Protein AF-A0A960JJB8-F1 (afdb_monomer_lite)

Sequence (174 aa):
IAVVGYFPIVSKKSSTGEVYNAILELYKFPRFTKPVMNNILTKQFFKIFHNKTSKRSRIWAGDSTVALQSAVDRINKKTGRQSAVFVGSPITEDRSFGTKNSLLFGMAKKGRSEDPFYDTRVEVCEKTIKSLKDVDLKFRSRFCELSAIGHPNIEGAKAYAEAITQKLQATLDF

pLDDT: mean 89.82, std 10.47, range [50.22, 98.56]

Radius of gyration: 19.22 Å; chains: 1; bounding box: 48×30×56 Å

Foldseek 3Di:
DEDEADALQAAPQADLVQVVVLVCQLVVPDPVCVVVCPDPVNVVVSNVVRVVSNVVSVVRRVVRLVVRQVVQVVVCVVVVHNPYDYQYQPQYNCQHARHPNHQAWGADPPRATNAPCLVVQLVVLVVVVVVPVVDPDPDDSSCSSHVRGSPGDPVSVVSSVVSRVVRVCVRPVD

Secondary structure (DSSP, 8-state):
-EEEPP--SS-TTS-HHHHHHHHHHHTT--GGGTTGGGSHHHHHHHHHHHHHHHHHHHHHHHHHHHHHHHHHHHHHHHHTS---EEE--S--TTSSTTSTT-SB--EEGGGEES-TTHHHHHHHHHHHHHH-TTS-----HHHHHTTTTTSB-HHHHHHHHHHHHHHHHHHHT-

Structure (mmCIF, N/CA/C/O backbone):
data_AF-A0A960JJB8-F1
#
_entry.id   AF-A0A960JJB8-F1
#
loop_
_atom_site.group_PDB
_atom_site.id
_atom_site.type_symbol
_atom_site.label_atom_id
_atom_site.label_alt_id
_atom_site.label_comp_id
_atom_site.label_asym_id
_atom_site.label_entity_id
_atom_site.label_seq_id
_atom_site.pdbx_PDB_ins_code
_atom_site.Cartn_x
_atom_site.Cartn_y
_atom_site.Cartn_z
_atom_site.occupancy
_atom_site.B_iso_or_equiv
_atom_site.auth_seq_id
_atom_site.auth_comp_id
_atom_site.auth_asym_id
_atom_site.auth_atom_id
_atom_site.pdbx_PDB_model_num
ATOM 1 N N . ILE A 1 1 ? -6.824 3.129 20.992 1.00 91.44 1 ILE A N 1
ATOM 2 C CA . ILE A 1 1 ? -5.801 2.583 20.058 1.00 91.44 1 ILE A CA 1
ATOM 3 C C . ILE A 1 1 ? -6.446 2.391 18.691 1.00 91.44 1 ILE A C 1
ATOM 5 O O . ILE A 1 1 ? -7.476 1.736 18.629 1.00 91.44 1 ILE A O 1
ATOM 9 N N . ALA A 1 2 ? -5.889 2.949 17.617 1.00 95.25 2 ALA A N 1
ATOM 10 C CA . ALA A 1 2 ? -6.362 2.669 16.259 1.00 95.25 2 ALA A CA 1
ATOM 11 C C . ALA A 1 2 ? -5.489 1.578 15.623 1.00 95.25 2 ALA A C 1
ATOM 13 O O . ALA A 1 2 ? -4.270 1.721 15.559 1.00 95.25 2 ALA A O 1
ATOM 14 N N . VAL A 1 3 ? -6.110 0.486 15.180 1.00 97.44 3 VAL A N 1
ATOM 15 C CA . VAL A 1 3 ? -5.458 -0.600 14.440 1.00 97.44 3 VAL A CA 1
ATOM 16 C C . VAL A 1 3 ? -5.852 -0.467 12.979 1.00 97.44 3 VAL A C 1
ATOM 18 O O . VAL A 1 3 ? -7.029 -0.570 12.641 1.00 97.44 3 VAL A O 1
ATOM 21 N N . VAL A 1 4 ? -4.871 -0.220 12.118 1.00 97.62 4 VAL A N 1
ATOM 22 C CA . VAL A 1 4 ? -5.099 0.097 10.707 1.00 97.62 4 VAL A CA 1
ATOM 23 C C . VAL A 1 4 ? -4.951 -1.159 9.849 1.00 97.62 4 VAL A C 1
ATOM 25 O O . VAL A 1 4 ? -3.973 -1.895 9.973 1.00 97.62 4 VAL A O 1
ATOM 28 N N . GLY A 1 5 ? -5.930 -1.408 8.983 1.00 97.38 5 GLY A N 1
ATOM 29 C CA . GLY A 1 5 ? -5.958 -2.552 8.080 1.00 97.38 5 GLY A CA 1
ATOM 30 C C . GLY A 1 5 ? -4.993 -2.421 6.899 1.00 97.38 5 GLY A C 1
ATOM 31 O O . GLY A 1 5 ? -4.706 -1.322 6.409 1.00 97.38 5 GLY A O 1
ATOM 32 N N . TYR A 1 6 ? -4.534 -3.575 6.413 1.00 97.56 6 TYR A N 1
ATOM 33 C CA . TYR A 1 6 ? -3.792 -3.693 5.158 1.00 97.56 6 TYR A CA 1
ATOM 34 C C . TYR A 1 6 ? -4.715 -3.572 3.936 1.00 97.56 6 TYR A C 1
ATOM 36 O O . TYR A 1 6 ? -5.940 -3.586 4.045 1.00 97.56 6 TYR A O 1
ATOM 44 N N . PHE A 1 7 ? -4.107 -3.475 2.755 1.00 97.94 7 PHE A N 1
ATOM 45 C CA . PHE A 1 7 ? -4.780 -3.326 1.467 1.00 97.94 7 PHE A CA 1
ATOM 46 C C . PHE A 1 7 ? -4.195 -4.262 0.408 1.00 97.94 7 PHE A C 1
ATOM 48 O O . PHE A 1 7 ? -3.058 -4.731 0.546 1.00 97.94 7 PHE A O 1
ATOM 55 N N . PRO A 1 8 ? -4.937 -4.522 -0.683 1.00 97.50 8 PRO A N 1
ATOM 56 C CA . PRO A 1 8 ? -4.370 -5.160 -1.857 1.00 97.50 8 PRO A CA 1
ATOM 57 C C . PRO A 1 8 ? -3.386 -4.196 -2.537 1.00 97.50 8 PRO A C 1
ATOM 59 O O . PRO A 1 8 ? -3.786 -3.263 -3.231 1.00 97.50 8 PRO A O 1
ATOM 62 N N . ILE A 1 9 ? -2.085 -4.423 -2.353 1.00 97.06 9 ILE A N 1
ATOM 63 C CA . ILE A 1 9 ? -1.009 -3.666 -3.014 1.00 97.06 9 ILE A CA 1
ATOM 64 C C . ILE A 1 9 ? -1.165 -3.757 -4.535 1.00 97.06 9 ILE A C 1
ATOM 66 O O . ILE A 1 9 ? -1.098 -2.743 -5.218 1.00 97.06 9 ILE A O 1
ATOM 70 N N . VAL A 1 10 ? -1.422 -4.957 -5.064 1.00 97.06 10 VAL A N 1
ATOM 71 C CA . VAL A 1 10 ? -1.661 -5.207 -6.495 1.00 97.06 10 VAL A CA 1
ATOM 72 C C . VAL A 1 10 ? -3.033 -5.849 -6.658 1.00 97.06 10 VAL A C 1
ATOM 74 O O . VAL A 1 10 ? -3.385 -6.763 -5.915 1.00 97.06 10 VAL A O 1
ATOM 77 N N . SER A 1 11 ? -3.799 -5.423 -7.659 1.00 97.31 11 SER A N 1
ATOM 78 C CA . SER A 1 11 ? -5.121 -5.974 -7.962 1.00 97.31 11 SER A CA 1
ATOM 79 C C . SER A 1 11 ? -5.202 -6.452 -9.410 1.00 97.31 11 SER A C 1
ATOM 81 O O . SER A 1 11 ? -4.235 -6.372 -10.162 1.00 97.31 11 SER A O 1
ATOM 83 N N . LYS A 1 12 ? -6.352 -6.990 -9.835 1.00 96.19 12 LYS A N 1
ATOM 84 C CA . LYS A 1 12 ? -6.570 -7.306 -11.259 1.00 96.19 12 LYS A CA 1
ATOM 85 C C . LYS A 1 12 ? -6.650 -6.051 -12.139 1.00 96.19 12 LYS A C 1
ATOM 87 O O . LYS A 1 12 ? -6.511 -6.172 -13.350 1.00 96.19 12 LYS A O 1
ATOM 92 N N . LYS A 1 13 ? -6.904 -4.885 -11.535 1.00 96.69 13 LYS A N 1
ATOM 93 C CA . LYS A 1 13 ? -7.009 -3.584 -12.211 1.00 96.69 13 LYS A CA 1
ATOM 94 C C . LYS A 1 13 ? -5.648 -2.894 -12.358 1.00 96.69 13 LYS A C 1
ATOM 96 O O . LYS A 1 13 ? -5.551 -1.922 -13.100 1.00 96.69 13 LYS A O 1
ATOM 101 N N . SER A 1 14 ? -4.622 -3.386 -11.664 1.00 96.56 14 SER A N 1
ATOM 102 C CA . SER A 1 14 ? -3.247 -2.913 -11.794 1.00 96.56 14 SER A CA 1
ATOM 103 C C . SER A 1 14 ? -2.702 -3.150 -13.206 1.00 96.56 14 SER A C 1
ATOM 105 O O . SER A 1 14 ? -2.961 -4.175 -13.840 1.00 96.56 14 SER A O 1
ATOM 107 N N . SER A 1 15 ? -1.909 -2.203 -13.700 1.00 93.94 15 SER A N 1
ATOM 108 C CA . SER A 1 15 ? -1.156 -2.342 -14.939 1.00 93.94 15 SER A CA 1
ATOM 109 C C . SER A 1 15 ? -0.065 -3.397 -14.766 1.00 93.94 15 SER A C 1
ATOM 111 O O . SER A 1 15 ? 0.882 -3.227 -13.995 1.00 93.94 15 SER A O 1
ATOM 113 N N . THR A 1 16 ? -0.159 -4.491 -15.528 1.00 90.75 16 THR A N 1
ATOM 114 C CA . THR A 1 16 ? 0.871 -5.543 -15.534 1.00 90.75 16 THR A CA 1
ATOM 115 C C . THR A 1 16 ? 2.249 -4.981 -15.890 1.00 90.75 16 THR A C 1
ATOM 117 O O . THR A 1 16 ? 3.249 -5.400 -15.309 1.00 90.75 16 THR A O 1
ATOM 120 N N . GLY A 1 17 ? 2.304 -4.013 -16.812 1.00 87.81 17 GLY A N 1
ATOM 121 C CA . GLY A 1 17 ? 3.550 -3.368 -17.218 1.00 87.81 17 GLY A CA 1
ATOM 122 C C . GLY A 1 17 ? 4.188 -2.564 -16.087 1.00 87.81 17 GLY A C 1
ATOM 123 O O . GLY A 1 17 ? 5.391 -2.669 -15.874 1.00 87.81 17 GLY A O 1
ATOM 124 N N . GLU A 1 18 ? 3.397 -1.809 -15.326 1.00 90.19 18 GLU A N 1
ATOM 125 C CA . GLU A 1 18 ? 3.912 -1.000 -14.215 1.00 90.19 18 GLU A CA 1
ATOM 126 C C . GLU A 1 18 ? 4.388 -1.863 -13.047 1.00 90.19 18 GLU A C 1
ATOM 128 O O . GLU A 1 18 ? 5.500 -1.660 -12.560 1.00 90.19 18 GLU A O 1
ATOM 133 N N . VAL A 1 19 ? 3.608 -2.881 -12.658 1.00 91.19 19 VAL A N 1
ATOM 134 C CA . VAL A 1 19 ? 4.000 -3.862 -11.626 1.00 91.19 19 VAL A CA 1
ATOM 135 C C . VAL A 1 19 ? 5.320 -4.524 -11.997 1.00 91.19 19 VAL A C 1
ATOM 137 O O . VAL A 1 19 ? 6.241 -4.600 -11.185 1.00 91.19 19 VAL A O 1
ATOM 140 N N . TYR A 1 20 ? 5.437 -4.979 -13.241 1.00 87.69 20 TYR A N 1
ATOM 141 C CA . TYR A 1 20 ? 6.642 -5.652 -13.693 1.00 87.69 20 TYR A CA 1
ATOM 142 C C . TYR A 1 20 ? 7.848 -4.710 -13.790 1.00 87.69 20 TYR A C 1
ATOM 144 O O . TYR A 1 20 ? 8.941 -5.062 -13.347 1.00 87.69 20 TYR A O 1
ATOM 152 N N . ASN A 1 21 ? 7.659 -3.495 -14.310 1.00 86.62 21 ASN A N 1
ATOM 153 C CA . ASN A 1 21 ? 8.723 -2.497 -14.384 1.00 86.62 21 ASN A CA 1
ATOM 154 C C . ASN A 1 21 ? 9.259 -2.130 -12.996 1.00 86.62 21 ASN A C 1
ATOM 156 O O . ASN A 1 21 ? 10.475 -2.034 -12.836 1.00 86.62 21 ASN A O 1
ATOM 160 N N . ALA A 1 22 ? 8.384 -1.983 -11.996 1.00 89.56 22 ALA A N 1
ATOM 161 C CA . ALA A 1 22 ? 8.793 -1.742 -10.615 1.00 89.56 22 ALA A CA 1
ATOM 162 C C . ALA A 1 22 ? 9.631 -2.905 -10.057 1.00 89.56 22 ALA A C 1
ATOM 164 O O . ALA A 1 22 ? 10.696 -2.682 -9.484 1.00 89.56 22 ALA A O 1
ATOM 165 N N . ILE A 1 23 ? 9.212 -4.154 -10.299 1.00 88.38 23 ILE A N 1
ATOM 166 C CA . ILE A 1 23 ? 9.974 -5.346 -9.894 1.00 88.38 23 ILE A CA 1
ATOM 167 C C . ILE A 1 23 ? 11.357 -5.361 -10.556 1.00 88.38 23 ILE A C 1
ATOM 169 O O . ILE A 1 23 ? 12.365 -5.527 -9.873 1.00 88.38 23 ILE A O 1
ATOM 173 N N . LEU A 1 24 ? 11.442 -5.146 -11.870 1.00 87.00 24 LEU A N 1
ATOM 174 C CA . LEU A 1 24 ? 12.731 -5.118 -12.566 1.00 87.00 24 LEU A CA 1
ATOM 175 C C . LEU A 1 24 ? 13.672 -4.032 -12.036 1.00 87.00 24 LEU A C 1
ATOM 177 O O . LEU A 1 24 ? 14.880 -4.260 -11.930 1.00 87.00 24 LEU A O 1
ATOM 181 N N . GLU A 1 25 ? 13.131 -2.863 -11.696 1.00 88.38 25 GLU A N 1
ATOM 182 C CA . GLU A 1 25 ? 13.903 -1.768 -11.113 1.00 88.38 25 GLU A CA 1
ATOM 183 C C . GLU A 1 25 ? 14.411 -2.098 -9.706 1.00 88.38 25 GLU A C 1
ATOM 185 O O . GLU A 1 25 ? 15.578 -1.821 -9.423 1.00 88.38 25 GLU A O 1
ATOM 190 N N . LEU A 1 26 ? 13.608 -2.762 -8.863 1.00 85.75 26 LEU A N 1
ATOM 191 C CA . LEU A 1 26 ? 14.035 -3.250 -7.542 1.00 85.75 26 LEU A CA 1
ATOM 192 C C . LEU A 1 26 ? 15.232 -4.208 -7.642 1.00 85.75 26 LEU A C 1
ATOM 194 O O . LEU A 1 26 ? 16.178 -4.128 -6.854 1.00 85.75 26 LEU A O 1
ATOM 198 N N . TYR A 1 27 ? 15.242 -5.076 -8.655 1.00 83.62 27 TYR A N 1
ATOM 199 C CA . TYR A 1 27 ? 16.324 -6.039 -8.872 1.00 83.62 27 TYR A CA 1
ATOM 200 C C . TYR A 1 27 ? 17.521 -5.494 -9.673 1.00 83.62 27 TYR A C 1
ATOM 202 O O . TYR A 1 27 ? 18.456 -6.259 -9.917 1.00 83.62 27 TYR A O 1
ATOM 210 N N . LYS A 1 28 ? 17.543 -4.198 -10.032 1.00 81.62 28 LYS A N 1
ATOM 211 C CA . LYS A 1 28 ? 18.553 -3.572 -10.918 1.00 81.62 28 LYS A CA 1
ATOM 212 C C . LYS A 1 28 ? 18.740 -4.338 -12.242 1.00 81.62 28 LYS A C 1
ATOM 214 O O . LYS A 1 28 ? 19.862 -4.491 -12.722 1.00 81.62 28 LYS A O 1
ATOM 219 N N . PHE A 1 29 ? 17.658 -4.848 -12.832 1.00 78.06 29 PHE A N 1
ATOM 220 C CA . PHE A 1 29 ? 17.753 -5.614 -14.077 1.00 78.06 29 PHE A CA 1
ATOM 221 C C . PHE A 1 29 ? 18.292 -4.738 -15.229 1.00 78.06 29 PHE A C 1
ATOM 223 O O . PHE A 1 29 ? 17.886 -3.572 -15.333 1.00 78.06 29 PHE A O 1
ATOM 230 N N . PRO A 1 30 ? 19.187 -5.247 -16.104 1.00 75.12 30 PRO A N 1
ATOM 231 C CA . PRO A 1 30 ? 19.823 -4.426 -17.130 1.00 75.12 30 PRO A CA 1
ATOM 232 C C . PRO A 1 30 ? 18.815 -3.742 -18.060 1.00 75.12 30 PRO A C 1
ATOM 234 O O . PRO A 1 30 ? 17.866 -4.350 -18.549 1.00 75.12 30 PRO A O 1
ATOM 237 N N . ARG A 1 31 ? 19.013 -2.450 -18.342 1.00 71.69 31 ARG A N 1
ATOM 238 C CA . ARG A 1 31 ? 18.054 -1.678 -19.155 1.00 71.69 31 ARG A CA 1
ATOM 239 C C . ARG A 1 31 ? 17.993 -2.143 -20.613 1.00 71.69 31 ARG A C 1
ATOM 241 O O . ARG A 1 31 ? 16.918 -2.103 -21.202 1.00 71.69 31 ARG A O 1
ATOM 248 N N . PHE A 1 32 ? 19.107 -2.621 -21.166 1.00 69.94 32 PHE A N 1
ATOM 249 C CA . PHE A 1 32 ? 19.200 -3.064 -22.562 1.00 69.94 32 PHE A CA 1
ATOM 250 C C . PHE A 1 32 ? 18.456 -4.380 -22.844 1.00 69.94 32 PHE A C 1
ATOM 252 O O . PHE A 1 32 ? 18.128 -4.654 -23.991 1.00 69.94 32 PHE A O 1
ATOM 259 N N . THR A 1 33 ? 18.137 -5.177 -21.817 1.00 69.62 33 THR A N 1
ATOM 260 C CA . THR A 1 33 ? 17.369 -6.427 -21.967 1.00 69.62 33 THR A CA 1
ATOM 261 C C . THR A 1 33 ? 15.857 -6.211 -21.849 1.00 69.62 33 THR A C 1
ATOM 263 O O . THR A 1 33 ? 15.076 -7.095 -22.206 1.00 69.62 33 THR A O 1
ATOM 266 N N . LYS A 1 34 ? 15.409 -5.022 -21.410 1.00 65.62 34 LYS A N 1
ATOM 267 C CA . LYS A 1 34 ? 13.980 -4.679 -21.287 1.00 65.62 34 LYS A CA 1
ATOM 268 C C . LYS A 1 34 ? 13.181 -4.839 -22.593 1.00 65.62 34 LYS A C 1
ATOM 270 O O . LYS A 1 34 ? 12.063 -5.340 -22.498 1.00 65.62 34 LYS A O 1
ATOM 275 N N . PRO A 1 35 ? 13.699 -4.493 -23.793 1.00 67.62 35 PRO A N 1
ATOM 276 C CA . PRO A 1 35 ? 12.983 -4.713 -25.053 1.00 67.62 35 PRO A CA 1
ATOM 277 C C . PRO A 1 35 ? 12.733 -6.198 -25.348 1.00 67.62 35 PRO A C 1
ATOM 279 O O . PRO A 1 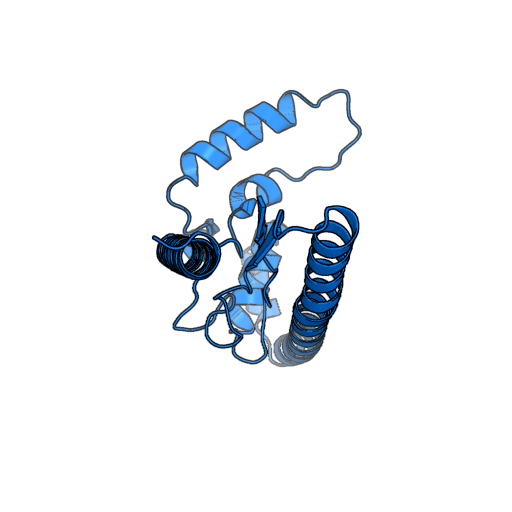35 ? 11.631 -6.564 -25.746 1.00 67.62 35 PRO A O 1
ATOM 282 N N . VAL A 1 36 ? 13.716 -7.064 -25.071 1.00 64.94 36 VAL A N 1
ATOM 283 C CA . VAL A 1 36 ? 13.616 -8.523 -25.268 1.00 64.94 36 VAL A CA 1
ATOM 284 C C . VAL A 1 36 ? 12.589 -9.130 -24.309 1.00 64.94 36 VAL A C 1
ATOM 286 O O . VAL A 1 36 ? 11.777 -9.966 -24.700 1.00 64.94 36 VAL A O 1
ATOM 289 N N . MET A 1 37 ? 12.547 -8.633 -23.069 1.00 64.31 37 MET A N 1
ATOM 290 C CA . MET A 1 37 ? 11.541 -9.031 -22.082 1.00 64.31 37 MET A CA 1
ATOM 291 C C . MET A 1 37 ? 10.133 -8.504 -22.400 1.00 64.31 37 MET A C 1
ATOM 293 O O . MET A 1 37 ? 9.176 -8.947 -21.774 1.00 64.31 37 MET A O 1
ATOM 297 N N . ASN A 1 38 ? 9.957 -7.611 -23.378 1.00 59.06 38 ASN A N 1
ATOM 298 C CA . ASN A 1 38 ? 8.652 -7.054 -23.752 1.00 59.06 38 ASN A CA 1
ATOM 299 C C . ASN A 1 38 ? 7.969 -7.802 -24.925 1.00 59.06 38 ASN A C 1
ATOM 301 O O . ASN A 1 38 ? 7.025 -7.286 -25.529 1.00 59.06 38 ASN A O 1
ATOM 305 N N . ASN A 1 39 ? 8.429 -9.021 -25.242 1.00 69.19 39 ASN A N 1
ATOM 306 C CA . ASN A 1 39 ? 7.837 -9.917 -26.244 1.00 69.19 39 ASN A CA 1
ATOM 307 C C . ASN A 1 39 ? 6.526 -10.587 -25.739 1.00 69.19 39 ASN A C 1
ATOM 309 O O . ASN A 1 39 ? 6.208 -10.597 -24.550 1.00 69.19 39 ASN A O 1
ATOM 313 N N . ILE A 1 40 ? 5.724 -11.137 -26.651 1.00 64.81 40 ILE A N 1
ATOM 314 C CA . ILE A 1 40 ? 4.416 -11.773 -26.423 1.00 64.81 40 ILE A CA 1
ATOM 315 C C . ILE A 1 40 ? 4.496 -12.925 -25.404 1.00 64.81 40 ILE A C 1
ATOM 317 O O . ILE A 1 40 ? 3.629 -13.027 -24.534 1.00 64.81 40 ILE A O 1
ATOM 321 N N . LEU A 1 41 ? 5.547 -13.753 -25.454 1.00 63.00 41 LEU A N 1
ATOM 322 C CA . LEU A 1 41 ? 5.734 -14.880 -24.525 1.00 63.00 41 LEU A CA 1
ATOM 323 C C . LEU A 1 41 ? 5.971 -14.413 -23.081 1.00 63.00 41 LEU A C 1
ATOM 325 O O . LEU A 1 41 ? 5.338 -14.903 -22.145 1.00 63.00 41 LEU A O 1
ATOM 329 N N . THR A 1 42 ? 6.816 -13.403 -22.889 1.00 70.56 42 THR A N 1
ATOM 330 C CA . THR A 1 42 ? 7.041 -12.797 -21.573 1.00 70.56 42 THR A CA 1
ATOM 331 C C . THR A 1 42 ? 5.801 -12.062 -21.070 1.00 70.56 42 THR A C 1
ATOM 333 O O . THR A 1 42 ? 5.480 -12.167 -19.889 1.00 70.56 42 THR A O 1
ATOM 336 N N . LYS A 1 43 ? 5.017 -11.418 -21.948 1.00 72.31 43 LYS A N 1
ATOM 337 C CA . LYS A 1 43 ? 3.716 -10.826 -21.580 1.00 72.31 43 LYS A CA 1
ATOM 338 C C . LYS A 1 43 ? 2.720 -11.862 -21.048 1.00 72.31 43 LYS A C 1
ATOM 340 O O . LYS A 1 43 ? 2.020 -11.573 -20.076 1.00 72.31 43 LYS A O 1
ATOM 345 N N . GLN A 1 44 ? 2.661 -13.065 -21.628 1.00 80.38 44 GLN A N 1
ATOM 346 C CA . GLN A 1 44 ? 1.817 -14.142 -21.094 1.00 80.38 44 GLN A CA 1
ATOM 347 C C . GLN A 1 44 ? 2.286 -14.606 -19.711 1.00 80.38 44 GLN A C 1
ATOM 349 O O . GLN A 1 44 ? 1.467 -14.717 -18.795 1.00 80.38 44 GLN A O 1
ATOM 354 N N . PHE A 1 45 ? 3.594 -14.798 -19.526 1.00 80.75 45 PHE A N 1
ATOM 355 C CA . PHE A 1 45 ? 4.153 -15.138 -18.218 1.00 80.75 45 PHE A CA 1
ATOM 356 C C . PHE A 1 45 ? 3.852 -14.054 -17.169 1.00 80.75 45 PHE A C 1
ATOM 358 O O . PHE A 1 45 ? 3.396 -14.367 -16.066 1.00 80.75 45 PHE A O 1
ATOM 365 N N . PHE A 1 46 ? 3.999 -12.771 -17.520 1.00 84.25 46 PHE A N 1
ATOM 366 C CA . PHE A 1 46 ? 3.666 -11.669 -16.614 1.00 84.25 46 PHE A CA 1
ATOM 367 C C . PHE A 1 46 ? 2.185 -11.601 -16.291 1.00 84.25 46 PHE A C 1
ATOM 369 O O . PHE A 1 46 ? 1.850 -11.268 -15.163 1.00 84.25 46 PHE A O 1
ATOM 376 N N . LYS A 1 47 ? 1.292 -11.970 -17.213 1.00 86.94 47 LYS A N 1
ATOM 377 C CA . LYS A 1 47 ? -0.143 -12.055 -16.920 1.00 86.94 47 LYS A CA 1
ATOM 378 C C . LYS A 1 47 ? -0.446 -13.138 -15.880 1.00 86.94 47 LYS A C 1
ATOM 380 O O . LYS A 1 47 ? -1.244 -12.905 -14.972 1.00 86.94 47 LYS A O 1
ATOM 385 N N . ILE A 1 48 ? 0.202 -14.301 -15.976 1.00 89.50 48 ILE A N 1
ATOM 386 C CA . ILE A 1 48 ? 0.070 -15.380 -14.981 1.00 89.50 48 ILE A CA 1
ATOM 387 C C . ILE A 1 48 ? 0.605 -14.913 -13.625 1.00 89.50 48 ILE A C 1
ATOM 389 O O . ILE A 1 48 ? -0.089 -15.034 -12.611 1.00 89.50 48 ILE A O 1
ATOM 393 N N . PHE A 1 49 ? 1.810 -14.337 -13.610 1.00 89.38 49 PHE A N 1
ATOM 394 C CA . PHE A 1 49 ? 2.416 -13.790 -12.399 1.00 89.38 49 PHE A CA 1
ATOM 395 C C . PHE A 1 49 ? 1.536 -12.704 -11.772 1.00 89.38 49 PHE A C 1
ATOM 397 O O . PHE A 1 49 ? 1.245 -12.768 -10.582 1.00 89.38 49 PHE A O 1
ATOM 404 N N . HIS A 1 50 ? 1.046 -11.766 -12.580 1.00 93.19 50 HIS A N 1
ATOM 405 C CA . HIS A 1 50 ? 0.147 -10.698 -12.164 1.00 93.19 50 HIS A CA 1
ATOM 406 C C . HIS A 1 50 ? -1.100 -11.268 -11.495 1.00 93.19 50 HIS A C 1
ATOM 408 O O . HIS A 1 50 ? -1.351 -10.974 -10.335 1.00 93.19 50 HIS A O 1
ATOM 414 N N . ASN A 1 51 ? -1.817 -12.182 -12.155 1.00 94.31 51 ASN A N 1
ATOM 415 C CA . ASN A 1 51 ? -3.013 -12.807 -11.588 1.00 94.31 51 ASN A CA 1
ATOM 416 C C . ASN A 1 51 ? -2.739 -13.511 -10.250 1.00 94.31 51 ASN A C 1
ATOM 418 O O . ASN A 1 51 ? -3.550 -13.418 -9.324 1.00 94.31 51 ASN A O 1
ATOM 422 N N . LYS A 1 52 ? -1.601 -14.208 -10.134 1.00 95.00 52 LYS A N 1
ATOM 423 C CA . LYS A 1 52 ? -1.197 -14.884 -8.895 1.00 95.00 52 LYS A CA 1
ATOM 424 C C . LYS A 1 52 ? -0.888 -13.878 -7.785 1.00 95.00 52 LYS A C 1
ATOM 426 O O . LYS A 1 52 ? -1.353 -14.067 -6.662 1.00 95.00 52 LYS A O 1
ATOM 431 N N . THR A 1 53 ? -0.154 -12.815 -8.096 1.00 93.88 53 THR A N 1
ATOM 432 C CA . THR A 1 53 ? 0.196 -11.747 -7.153 1.00 93.88 53 THR A CA 1
ATOM 433 C C . THR A 1 53 ? -1.041 -10.972 -6.709 1.00 93.88 53 THR A C 1
ATOM 435 O O . THR A 1 53 ? -1.245 -10.831 -5.508 1.00 93.88 53 THR A O 1
ATOM 438 N N . SER A 1 54 ? -1.935 -10.586 -7.625 1.00 96.69 54 SER A N 1
ATOM 439 C CA . SER A 1 54 ? -3.205 -9.930 -7.288 1.00 96.69 54 SER A CA 1
ATOM 440 C C . SER A 1 54 ? -4.082 -10.815 -6.398 1.00 96.69 54 SER A C 1
ATOM 442 O O . SER A 1 54 ? -4.637 -10.344 -5.409 1.00 96.69 54 SER A O 1
ATOM 444 N N . LYS A 1 55 ? -4.175 -12.124 -6.696 1.00 97.62 55 LYS A N 1
ATOM 445 C CA . LYS A 1 55 ? -4.918 -13.077 -5.852 1.00 97.62 55 LYS A CA 1
ATOM 446 C C . LYS A 1 55 ? -4.328 -13.146 -4.443 1.00 97.62 55 LYS A C 1
ATOM 448 O O . LYS A 1 55 ? -5.076 -13.077 -3.475 1.00 97.62 55 LYS A O 1
ATOM 453 N N . ARG A 1 56 ? -3.002 -13.263 -4.322 1.00 97.56 56 ARG A N 1
ATOM 454 C CA . ARG A 1 56 ? -2.314 -13.297 -3.021 1.00 97.56 56 ARG A CA 1
ATOM 455 C C . ARG A 1 56 ? -2.485 -11.996 -2.245 1.00 97.56 56 ARG A C 1
ATOM 457 O O . ARG A 1 56 ? -2.712 -12.047 -1.047 1.00 97.56 56 ARG A O 1
ATOM 464 N N . SER A 1 57 ? -2.420 -10.856 -2.925 1.00 97.38 57 SER A N 1
ATOM 465 C CA . SER A 1 57 ? -2.589 -9.546 -2.298 1.00 97.38 57 SER A CA 1
ATOM 466 C C . SER A 1 57 ? -4.007 -9.352 -1.754 1.00 97.38 57 SER A C 1
ATOM 468 O O . SER A 1 57 ? -4.169 -8.884 -0.631 1.00 97.38 57 SER A O 1
ATOM 470 N N . ARG A 1 58 ? -5.028 -9.806 -2.494 1.00 97.81 58 ARG A N 1
ATOM 471 C CA . ARG A 1 58 ? -6.417 -9.842 -2.013 1.00 97.81 58 ARG A CA 1
ATOM 472 C C . ARG A 1 58 ? -6.592 -10.756 -0.800 1.00 97.81 58 ARG A C 1
ATOM 474 O O . ARG A 1 58 ? -7.220 -10.337 0.164 1.00 97.81 58 ARG A O 1
ATOM 481 N N . ILE A 1 59 ? -6.052 -11.979 -0.856 1.00 98.06 59 ILE A N 1
ATOM 482 C CA . ILE A 1 59 ? -6.103 -12.932 0.267 1.00 98.06 59 ILE A CA 1
ATOM 483 C C . ILE A 1 59 ? -5.454 -12.305 1.503 1.00 98.06 59 ILE A C 1
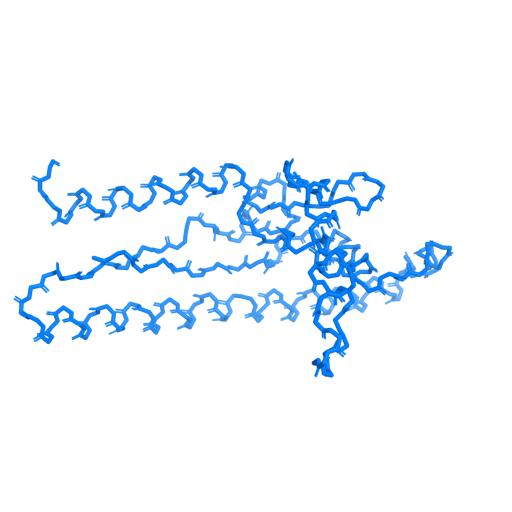ATOM 485 O O . ILE A 1 59 ? -6.084 -12.238 2.546 1.00 98.06 59 ILE A O 1
ATOM 489 N N . TRP A 1 60 ? -4.248 -11.749 1.362 1.00 97.69 60 TRP A N 1
ATOM 490 C CA . TRP A 1 60 ? -3.563 -11.052 2.449 1.00 97.69 60 TRP A CA 1
ATOM 491 C C . TRP A 1 60 ? -4.417 -9.934 3.059 1.00 97.69 60 TRP A C 1
ATOM 493 O O . TRP A 1 60 ? -4.574 -9.881 4.276 1.00 97.69 60 TRP A O 1
ATOM 503 N N . ALA A 1 61 ? -4.993 -9.055 2.235 1.00 97.81 61 ALA A N 1
ATOM 504 C CA . ALA A 1 61 ? -5.824 -7.952 2.716 1.00 97.81 61 ALA A CA 1
ATOM 505 C C . ALA A 1 61 ? -7.085 -8.443 3.453 1.00 97.81 61 ALA A C 1
ATOM 507 O O . ALA A 1 61 ? -7.427 -7.905 4.505 1.00 97.81 61 ALA A O 1
ATOM 508 N N . GLY A 1 62 ? -7.747 -9.482 2.935 1.00 98.00 62 GLY A N 1
ATOM 509 C CA . GLY A 1 62 ? -8.928 -10.085 3.557 1.00 98.00 62 GLY A CA 1
ATOM 510 C C . GLY A 1 62 ? -8.609 -10.793 4.874 1.00 98.00 62 GLY A C 1
ATOM 511 O O . GLY A 1 62 ? -9.181 -10.457 5.910 1.00 98.00 62 GLY A O 1
ATOM 512 N N . ASP A 1 63 ? -7.655 -11.721 4.854 1.00 98.50 63 ASP A N 1
ATOM 513 C CA . ASP A 1 63 ? -7.304 -12.545 6.014 1.00 98.50 63 ASP A CA 1
ATOM 514 C C . ASP A 1 63 ? -6.727 -11.689 7.149 1.00 98.50 63 ASP A C 1
ATOM 516 O O . ASP A 1 63 ? -7.086 -11.865 8.316 1.00 98.50 63 ASP A O 1
ATOM 520 N N . SER A 1 64 ? -5.879 -10.707 6.819 1.00 98.25 64 SER A N 1
ATOM 521 C CA . SER A 1 64 ? -5.349 -9.777 7.821 1.00 98.25 64 SER A CA 1
ATOM 522 C C . SER A 1 64 ? -6.433 -8.871 8.404 1.00 98.25 64 SER A C 1
ATOM 524 O O . SER A 1 64 ? -6.410 -8.621 9.604 1.00 98.25 64 SER A O 1
ATOM 526 N N . THR A 1 65 ? -7.419 -8.436 7.611 1.00 98.38 65 THR A N 1
ATOM 527 C CA . THR A 1 65 ? -8.573 -7.671 8.112 1.00 98.38 65 THR A CA 1
ATOM 528 C C . THR A 1 65 ? -9.349 -8.471 9.154 1.00 98.38 65 THR A C 1
ATOM 530 O O . THR A 1 65 ? -9.588 -7.973 10.254 1.00 98.38 65 THR A O 1
ATOM 533 N N . VAL A 1 66 ? -9.675 -9.731 8.853 1.00 98.44 66 VAL A N 1
ATOM 534 C C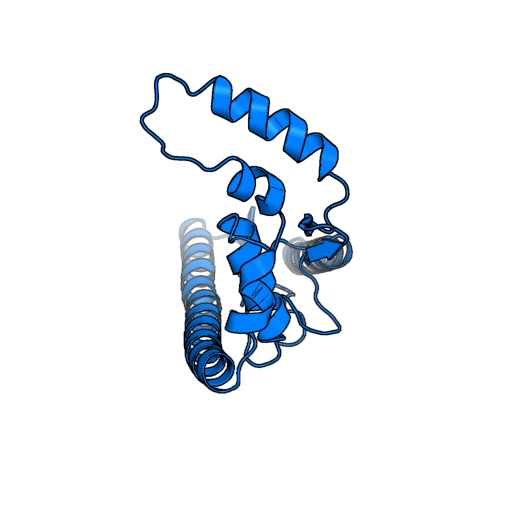A . VAL A 1 66 ? -10.377 -10.621 9.792 1.00 98.44 66 VAL A CA 1
ATOM 535 C C . VAL A 1 66 ? -9.554 -10.831 11.064 1.00 98.44 66 VAL A C 1
ATOM 537 O O . VAL A 1 66 ? -10.081 -10.711 12.174 1.00 98.44 66 VAL A O 1
ATOM 540 N N . ALA A 1 67 ? -8.254 -11.102 10.925 1.00 98.56 67 ALA A N 1
ATOM 541 C CA . ALA A 1 67 ? -7.366 -11.337 12.059 1.00 98.56 67 ALA A CA 1
ATOM 542 C C . ALA A 1 67 ? -7.207 -10.096 12.959 1.00 98.56 67 ALA A C 1
ATOM 544 O O . ALA A 1 67 ? -7.265 -10.217 14.186 1.00 98.56 67 ALA A O 1
ATOM 545 N N . LEU A 1 68 ? -7.038 -8.910 12.363 1.00 98.56 68 LEU A N 1
ATOM 546 C CA . LEU A 1 68 ? -6.874 -7.642 13.079 1.00 98.56 68 LEU A CA 1
ATOM 547 C C . LEU A 1 68 ? -8.168 -7.206 13.768 1.00 98.56 68 LEU A C 1
ATOM 549 O O . LEU A 1 68 ? -8.124 -6.850 14.945 1.00 98.56 68 LEU A O 1
ATOM 553 N N . GLN A 1 69 ? -9.316 -7.297 13.089 1.00 98.31 69 GLN A N 1
ATOM 554 C CA . GLN A 1 69 ? -10.619 -7.025 13.702 1.00 98.31 69 GLN A CA 1
ATOM 555 C C . GLN A 1 69 ? -10.853 -7.954 14.897 1.00 98.31 69 GLN A C 1
ATOM 557 O O . GLN A 1 69 ? -11.124 -7.488 16.000 1.00 98.31 69 GLN A O 1
ATOM 562 N N . SER A 1 70 ? -10.610 -9.257 14.723 1.00 98.50 70 SER A N 1
ATOM 563 C CA . SER A 1 70 ? -10.740 -10.231 15.812 1.00 98.50 70 SER A CA 1
ATOM 564 C C . SER A 1 70 ? -9.819 -9.911 16.997 1.00 98.50 70 SER A C 1
ATOM 566 O O . SER A 1 70 ? -10.173 -10.156 18.149 1.00 98.50 70 SER A O 1
ATOM 568 N N . ALA A 1 71 ? -8.615 -9.387 16.745 1.00 98.38 71 ALA A N 1
ATOM 569 C CA . ALA A 1 71 ? -7.701 -8.966 17.805 1.00 98.38 71 ALA A CA 1
ATOM 570 C C . ALA A 1 71 ? -8.222 -7.736 18.564 1.00 98.38 71 ALA A C 1
ATOM 572 O O . ALA A 1 71 ? -8.166 -7.721 19.796 1.00 98.38 71 ALA A O 1
ATOM 573 N N . VAL A 1 72 ? -8.768 -6.749 17.849 1.00 98.12 72 VAL A N 1
ATOM 574 C CA . VAL A 1 72 ? -9.434 -5.580 18.443 1.00 98.12 72 VAL A CA 1
ATOM 575 C C . VAL A 1 72 ? -10.614 -6.016 19.313 1.00 98.12 72 VAL A C 1
ATOM 577 O O . VAL A 1 72 ? -10.696 -5.610 20.474 1.00 98.12 72 VAL A O 1
ATOM 580 N N . ASP A 1 73 ? -11.465 -6.906 18.805 1.00 98.00 73 ASP A N 1
ATOM 581 C CA . ASP A 1 73 ? -12.645 -7.395 19.524 1.00 98.00 73 ASP A CA 1
ATOM 582 C C . ASP A 1 73 ? -12.254 -8.122 20.818 1.00 98.00 73 ASP A C 1
ATOM 584 O O . ASP A 1 73 ? -12.835 -7.880 21.879 1.00 98.00 73 ASP A O 1
ATOM 588 N N . ARG A 1 74 ? -11.208 -8.963 20.770 1.00 98.25 74 ARG A N 1
ATOM 589 C CA . ARG A 1 74 ? -10.672 -9.646 21.960 1.00 98.25 74 ARG A CA 1
ATOM 590 C C . ARG A 1 74 ? -10.163 -8.666 23.013 1.00 98.25 74 ARG A C 1
ATOM 592 O O . ARG A 1 74 ? -10.411 -8.881 24.198 1.00 98.25 74 ARG A O 1
ATOM 599 N N . ILE A 1 75 ? -9.454 -7.612 22.606 1.00 97.31 75 ILE A N 1
ATOM 600 C CA . ILE A 1 75 ? -8.943 -6.594 23.535 1.00 97.31 75 ILE A CA 1
ATOM 601 C C . ILE A 1 75 ? -10.106 -5.842 24.180 1.00 97.31 75 ILE A C 1
ATOM 603 O O . ILE A 1 75 ? -10.149 -5.731 25.404 1.00 97.31 75 ILE A O 1
ATOM 607 N N . ASN A 1 76 ? -11.075 -5.388 23.386 1.00 96.69 76 ASN A N 1
ATOM 608 C CA . ASN A 1 76 ? -12.227 -4.655 23.905 1.00 96.69 76 ASN A CA 1
ATOM 609 C C . ASN A 1 76 ? -13.031 -5.508 24.890 1.00 96.69 76 ASN A C 1
ATOM 611 O O . ASN A 1 76 ? -13.270 -5.070 26.015 1.00 96.69 76 ASN A O 1
ATOM 615 N N . LYS A 1 77 ? -13.320 -6.768 24.529 1.00 97.75 77 LYS A N 1
ATOM 616 C CA . LYS A 1 77 ? -13.976 -7.737 25.418 1.00 97.75 77 LYS A CA 1
ATOM 617 C C . LYS A 1 77 ? -13.196 -7.947 26.717 1.00 97.75 77 LYS A C 1
ATOM 619 O O . LYS A 1 77 ? -13.791 -7.917 27.787 1.00 97.75 77 LYS A O 1
ATOM 624 N N . LYS A 1 78 ? -11.872 -8.128 26.639 1.00 97.56 78 LYS A N 1
ATOM 625 C CA . LYS A 1 78 ? -11.011 -8.315 27.820 1.00 97.56 78 LYS A CA 1
ATOM 626 C C . LYS A 1 78 ? -11.028 -7.097 28.745 1.00 97.56 78 LYS A C 1
ATOM 628 O O . LYS A 1 78 ? -10.973 -7.261 29.957 1.00 97.56 78 LYS A O 1
ATOM 633 N N . THR A 1 79 ? -11.070 -5.890 28.186 1.00 96.38 79 THR A N 1
ATOM 634 C CA . THR A 1 79 ? -11.046 -4.649 28.976 1.00 96.38 79 THR A CA 1
ATOM 635 C C . THR A 1 79 ? -12.421 -4.184 29.456 1.00 96.38 79 THR A C 1
ATOM 637 O O . THR A 1 79 ? -12.482 -3.244 30.240 1.00 96.38 79 THR A O 1
ATOM 640 N N . GLY A 1 80 ? -13.513 -4.790 28.977 1.00 95.25 80 GLY A N 1
ATOM 641 C CA . GLY A 1 80 ? -14.882 -4.360 29.285 1.00 95.25 80 GLY A CA 1
ATOM 642 C C . GLY A 1 80 ? -15.260 -2.983 28.720 1.00 95.25 80 GLY A C 1
ATOM 643 O O . GLY A 1 80 ? -16.305 -2.449 29.072 1.00 95.25 80 GLY A O 1
ATOM 644 N N . ARG A 1 81 ? -14.422 -2.395 27.857 1.00 93.25 81 ARG A N 1
ATOM 645 C CA . ARG A 1 81 ? -14.629 -1.082 27.228 1.00 93.25 81 ARG A CA 1
ATOM 646 C C . ARG A 1 81 ? -14.002 -1.040 25.838 1.00 93.25 81 ARG A C 1
ATOM 648 O O . ARG A 1 81 ? -13.171 -1.880 25.493 1.00 93.25 81 ARG A O 1
ATOM 655 N N . GLN A 1 82 ? -14.342 -0.023 25.054 1.00 92.25 82 GLN A N 1
ATOM 656 C CA . GLN A 1 82 ? -13.751 0.191 23.735 1.00 92.25 82 GLN A CA 1
ATOM 657 C C . GLN A 1 82 ? -12.349 0.818 23.850 1.00 92.25 82 GLN A C 1
ATOM 659 O O . GLN A 1 82 ? -12.163 2.029 23.790 1.00 92.25 82 GLN A O 1
ATOM 664 N N . SER A 1 83 ? -11.332 -0.020 24.052 1.00 93.25 83 SER A N 1
ATOM 665 C CA . SER A 1 83 ? -9.923 0.393 24.174 1.00 93.25 83 SER A CA 1
ATOM 666 C C . SER A 1 83 ? -9.210 0.495 22.815 1.00 93.25 83 SER A C 1
ATOM 668 O O . SER A 1 83 ? -8.224 1.231 22.657 1.00 93.25 83 SER A O 1
ATOM 670 N N . ALA A 1 84 ? -9.702 -0.237 21.818 1.00 95.50 84 ALA A N 1
ATOM 671 C CA . ALA A 1 84 ? -9.174 -0.266 20.465 1.00 95.50 84 ALA A CA 1
ATOM 672 C C . ALA A 1 84 ? -10.286 -0.188 19.413 1.00 95.50 84 ALA A C 1
ATOM 674 O O . ALA A 1 84 ? -11.411 -0.632 19.635 1.00 95.50 84 ALA A O 1
ATOM 675 N N . VAL A 1 85 ? -9.949 0.346 18.242 1.00 96.50 85 VAL A N 1
ATOM 676 C CA . VAL A 1 85 ? -10.815 0.363 17.062 1.00 96.50 85 VAL A CA 1
ATOM 677 C C . VAL A 1 85 ? -10.052 -0.171 15.865 1.00 96.50 85 VAL A C 1
ATOM 679 O O . VAL A 1 85 ? -8.873 0.136 15.689 1.00 96.50 85 VAL A O 1
ATOM 682 N N . PHE A 1 86 ? -10.725 -0.965 15.040 1.00 97.88 86 PHE A N 1
ATOM 683 C CA . PHE A 1 86 ? -10.200 -1.360 13.743 1.00 97.88 86 PHE A CA 1
ATOM 684 C C . PHE A 1 86 ? -10.630 -0.338 12.690 1.00 97.88 86 PHE A C 1
ATOM 686 O O . PHE A 1 86 ? -11.808 0.020 12.598 1.00 97.88 86 PHE A O 1
ATOM 693 N N . VAL A 1 87 ? -9.665 0.121 11.901 1.00 98.00 87 VAL A N 1
ATOM 694 C CA . VAL A 1 87 ? -9.859 1.037 10.779 1.00 98.00 87 VAL A CA 1
ATOM 695 C C . VAL A 1 87 ? -9.498 0.279 9.510 1.00 98.00 87 VAL A C 1
ATOM 697 O O . VAL A 1 87 ? -8.325 0.008 9.257 1.00 98.00 87 VAL A O 1
ATOM 700 N N . GLY A 1 88 ? -10.506 -0.085 8.717 1.00 97.06 88 GLY A N 1
ATOM 701 C CA . GLY A 1 88 ? -10.283 -0.709 7.414 1.00 97.06 88 GLY A CA 1
ATOM 702 C C . GLY A 1 88 ? -9.469 0.203 6.494 1.00 97.06 88 GLY A C 1
ATOM 703 O O . GLY A 1 88 ? -9.556 1.427 6.589 1.00 97.06 88 GLY A O 1
ATOM 704 N N . SER A 1 89 ? -8.665 -0.384 5.606 1.00 97.62 89 SER A N 1
ATOM 705 C CA . SER A 1 89 ? -7.927 0.418 4.632 1.00 97.62 89 SER A CA 1
ATOM 706 C C . SER A 1 89 ? -8.887 1.126 3.664 1.00 97.62 89 SER A C 1
ATOM 708 O O . SER A 1 89 ? -9.778 0.466 3.125 1.00 97.62 89 SER A O 1
ATOM 710 N N . PRO A 1 90 ? -8.680 2.421 3.362 1.00 97.50 90 PRO A N 1
ATOM 711 C CA . PRO A 1 90 ? -9.406 3.115 2.301 1.00 97.50 90 PRO A CA 1
ATOM 712 C C . PRO A 1 90 ? -8.891 2.746 0.898 1.00 97.50 90 PRO A C 1
ATOM 714 O O . PRO A 1 90 ? -9.439 3.202 -0.105 1.00 97.50 90 PRO A O 1
ATOM 717 N N . ILE A 1 91 ? -7.816 1.954 0.799 1.00 98.12 91 ILE A N 1
ATOM 718 C CA . ILE A 1 91 ? -7.204 1.566 -0.471 1.00 98.12 91 ILE A CA 1
ATOM 719 C C . ILE A 1 91 ? -7.861 0.284 -0.975 1.00 98.12 91 ILE A C 1
ATOM 721 O O . ILE A 1 91 ? -7.618 -0.822 -0.491 1.00 98.12 91 ILE A O 1
ATOM 725 N N . THR A 1 92 ? -8.699 0.457 -1.987 1.00 97.00 92 THR A N 1
ATOM 726 C CA . THR A 1 92 ? -9.440 -0.595 -2.680 1.00 97.00 92 THR A CA 1
ATOM 727 C C . THR A 1 92 ? -8.701 -1.073 -3.932 1.00 97.00 92 THR A C 1
ATOM 729 O O . THR A 1 92 ? -7.711 -0.488 -4.366 1.00 97.00 92 THR A O 1
ATOM 732 N N . GLU A 1 93 ? -9.200 -2.137 -4.568 1.00 97.56 93 GLU A N 1
ATOM 733 C CA . GLU A 1 93 ? -8.573 -2.704 -5.770 1.00 97.56 93 GLU A CA 1
ATOM 734 C C . GLU A 1 93 ? -8.455 -1.731 -6.954 1.00 97.56 93 GLU A C 1
ATOM 736 O O . GLU A 1 93 ? -7.569 -1.888 -7.790 1.00 97.56 93 GLU A O 1
ATOM 741 N N . ASP A 1 94 ? -9.357 -0.759 -7.076 1.00 97.62 94 ASP A N 1
ATOM 742 C CA . ASP A 1 94 ? -9.329 0.302 -8.095 1.00 97.62 94 ASP A CA 1
ATOM 743 C C . ASP A 1 94 ? -8.338 1.428 -7.789 1.00 97.62 94 ASP A C 1
ATOM 745 O O . ASP A 1 94 ? -8.090 2.256 -8.665 1.00 97.62 94 ASP A O 1
ATOM 749 N N . ARG A 1 95 ? -7.763 1.425 -6.583 1.00 98.12 95 ARG A N 1
ATOM 750 C CA . ARG A 1 95 ? -6.772 2.391 -6.099 1.00 98.12 95 ARG A CA 1
ATOM 751 C C . ARG A 1 95 ? -5.449 1.729 -5.694 1.00 98.12 95 ARG A C 1
ATOM 753 O O . ARG A 1 95 ? -4.584 2.379 -5.109 1.00 98.12 95 ARG A O 1
ATOM 760 N N . SER A 1 96 ? -5.287 0.442 -6.011 1.00 98.06 96 SER A N 1
ATOM 761 C CA . SER A 1 96 ? -4.048 -0.325 -5.852 1.00 98.06 96 SER A CA 1
ATOM 762 C C . SER A 1 96 ? -2.920 0.209 -6.740 1.00 98.06 96 SER A C 1
ATOM 764 O O . SER A 1 96 ? -3.139 0.996 -7.665 1.00 98.06 96 SER A O 1
ATOM 766 N N . PHE A 1 97 ? -1.707 -0.290 -6.511 1.00 97.62 97 PHE A N 1
ATOM 767 C CA . PHE A 1 97 ? -0.517 0.083 -7.262 1.00 97.62 97 PHE A CA 1
ATOM 768 C C . PHE A 1 97 ? -0.729 -0.144 -8.759 1.00 97.62 97 PHE A C 1
ATOM 770 O O . PHE A 1 97 ? -1.240 -1.184 -9.184 1.00 97.62 97 PHE A O 1
ATOM 777 N N . GLY A 1 98 ? -0.317 0.835 -9.555 1.00 95.44 98 GLY A N 1
ATOM 778 C CA . GLY A 1 98 ? -0.402 0.814 -11.009 1.00 95.44 98 GLY A CA 1
ATOM 779 C C . GLY A 1 98 ? -1.818 0.841 -11.585 1.00 95.44 98 GLY A C 1
ATOM 780 O O . GLY A 1 98 ? -2.048 0.408 -12.713 1.00 95.44 98 GLY A O 1
ATOM 781 N N . THR A 1 99 ? -2.795 1.293 -10.799 1.00 97.44 99 THR A N 1
ATOM 782 C CA . THR A 1 99 ? -4.108 1.709 -11.306 1.00 97.44 99 THR A CA 1
ATOM 783 C C . THR A 1 99 ? -4.076 3.196 -11.669 1.00 97.44 99 THR A C 1
ATOM 785 O O . THR A 1 99 ? -3.255 3.950 -11.150 1.00 97.44 99 THR A O 1
ATOM 788 N N . LYS A 1 100 ? -5.001 3.649 -12.527 1.00 95.75 100 LYS A N 1
ATOM 789 C CA . LYS A 1 100 ? -5.085 5.069 -12.928 1.00 95.75 100 LYS A CA 1
ATOM 790 C C . LYS A 1 100 ? -5.300 6.024 -11.746 1.00 95.75 100 LYS A C 1
ATOM 792 O O . LYS A 1 100 ? -4.827 7.149 -11.792 1.00 95.75 100 LYS A O 1
ATOM 797 N N . ASN A 1 101 ? -5.998 5.559 -10.710 1.00 96.75 101 ASN A N 1
ATOM 798 C CA . ASN A 1 101 ? -6.341 6.331 -9.515 1.00 96.75 101 ASN A CA 1
ATOM 799 C C . ASN A 1 101 ? -5.593 5.793 -8.282 1.00 96.75 101 ASN A C 1
ATOM 801 O O . ASN A 1 101 ? -6.161 5.722 -7.192 1.00 96.75 101 ASN A O 1
ATOM 805 N N . SER A 1 102 ? -4.351 5.333 -8.471 1.00 97.94 102 SER A N 1
ATOM 806 C CA . SER A 1 102 ? -3.544 4.738 -7.405 1.00 97.94 102 SER A CA 1
ATOM 807 C C . SER A 1 102 ? -3.409 5.689 -6.212 1.00 97.94 102 SER A C 1
ATOM 809 O O . SER A 1 102 ? -3.001 6.841 -6.358 1.00 97.94 102 SER A O 1
ATOM 811 N N . LEU A 1 103 ? -3.686 5.176 -5.014 1.00 98.56 103 LEU A N 1
ATOM 812 C CA . LEU A 1 103 ? -3.367 5.839 -3.745 1.00 98.56 103 LEU A CA 1
ATOM 813 C C . LEU A 1 103 ? -1.995 5.422 -3.205 1.00 98.56 103 LEU A C 1
ATOM 815 O O . LEU A 1 103 ? -1.660 5.721 -2.062 1.00 98.56 103 LEU A O 1
ATOM 819 N N . LEU A 1 104 ? -1.205 4.713 -4.010 1.00 98.19 104 LEU A N 1
ATOM 820 C CA . LEU A 1 104 ? 0.128 4.238 -3.667 1.00 98.19 104 LEU A CA 1
ATOM 821 C C . LEU A 1 104 ? 1.182 4.937 -4.520 1.00 98.19 104 LEU A C 1
ATOM 823 O O . LEU A 1 104 ? 0.928 5.218 -5.694 1.00 98.19 104 LEU A O 1
ATOM 827 N N . PHE A 1 105 ? 2.362 5.174 -3.948 1.00 97.69 105 PHE A N 1
ATOM 828 C CA . PHE A 1 105 ? 3.502 5.701 -4.690 1.00 97.69 105 PHE A CA 1
ATOM 829 C C . PHE A 1 105 ? 3.893 4.752 -5.825 1.00 97.69 105 PHE A C 1
ATOM 831 O O . PHE A 1 105 ? 4.085 3.544 -5.625 1.00 97.69 105 PHE A O 1
ATOM 838 N N . GLY A 1 106 ? 3.995 5.334 -7.016 1.00 95.44 106 GLY A N 1
ATOM 839 C CA . GLY A 1 106 ? 4.404 4.698 -8.251 1.00 95.44 106 GLY A CA 1
ATOM 840 C C . GLY A 1 106 ? 5.905 4.776 -8.519 1.00 95.44 106 GLY A C 1
ATOM 841 O O . GLY A 1 106 ? 6.728 5.146 -7.677 1.00 95.44 106 GLY A O 1
ATOM 842 N N . MET A 1 107 ? 6.247 4.437 -9.760 1.00 93.12 107 MET A N 1
ATOM 843 C CA . MET A 1 107 ? 7.566 4.660 -10.343 1.00 93.12 107 MET A CA 1
ATOM 844 C C . MET A 1 107 ? 7.568 5.982 -11.114 1.00 93.12 107 MET A C 1
ATOM 846 O O . MET A 1 107 ? 6.883 6.116 -12.125 1.00 93.12 107 MET A O 1
ATOM 850 N N . ALA A 1 108 ? 8.426 6.913 -10.716 1.00 90.06 108 ALA A N 1
ATOM 851 C CA . ALA A 1 108 ? 8.718 8.121 -11.466 1.00 90.06 108 ALA A CA 1
ATOM 852 C C . ALA A 1 108 ? 9.729 7.861 -12.604 1.00 90.06 108 ALA A C 1
ATOM 854 O O . ALA A 1 108 ? 10.312 6.780 -12.777 1.00 90.06 108 ALA A O 1
ATOM 855 N N . LYS A 1 109 ? 9.991 8.906 -13.398 1.00 85.81 109 LYS A N 1
ATOM 856 C CA . LYS A 1 109 ? 10.989 8.870 -14.479 1.00 85.81 109 LYS A CA 1
ATOM 857 C C . LYS A 1 109 ? 12.384 8.512 -13.951 1.00 85.81 109 LYS A C 1
ATOM 859 O O . LYS A 1 109 ? 12.727 8.737 -12.793 1.00 85.81 109 LYS A O 1
ATOM 864 N N . LYS A 1 110 ? 13.220 7.978 -14.850 1.00 84.62 110 LYS A N 1
ATOM 865 C CA . LYS A 1 110 ? 14.618 7.575 -14.586 1.00 84.62 110 LYS A CA 1
ATOM 866 C C . LYS A 1 110 ? 14.776 6.492 -13.504 1.00 84.62 110 LYS A C 1
ATOM 868 O O . LYS A 1 110 ? 15.892 6.261 -13.046 1.00 84.62 110 LYS A O 1
ATOM 873 N N . GLY A 1 111 ? 13.699 5.779 -13.168 1.00 84.69 111 GLY A N 1
ATOM 874 C CA . GLY A 1 111 ? 13.714 4.729 -12.153 1.00 84.69 111 GLY A CA 1
ATOM 875 C C . GLY A 1 111 ? 13.655 5.282 -10.730 1.00 84.69 111 GLY A C 1
ATOM 876 O O . GLY A 1 111 ? 14.208 4.674 -9.827 1.00 84.69 111 GLY A O 1
ATOM 877 N N . ARG A 1 112 ? 13.070 6.456 -10.512 1.00 92.31 112 ARG A N 1
ATOM 878 C CA . ARG A 1 112 ? 12.888 6.997 -9.159 1.00 92.31 112 ARG A CA 1
ATOM 879 C C . ARG A 1 112 ? 11.554 6.512 -8.598 1.00 92.31 112 ARG A C 1
ATOM 881 O O . ARG A 1 112 ? 10.671 6.155 -9.372 1.00 92.31 112 ARG A O 1
ATOM 888 N N . SER A 1 113 ? 11.403 6.493 -7.282 1.00 93.25 113 SER A N 1
ATOM 889 C CA . SER A 1 113 ? 10.068 6.426 -6.679 1.00 93.25 113 SER A CA 1
ATOM 890 C C . SER A 1 113 ? 9.390 7.798 -6.817 1.00 93.25 113 SER A C 1
ATOM 892 O O . SER A 1 113 ? 10.070 8.816 -6.960 1.00 93.25 113 SER A O 1
ATOM 894 N N . GLU A 1 114 ? 8.059 7.825 -6.833 1.00 94.56 114 GLU A N 1
ATOM 895 C CA . GLU A 1 114 ? 7.265 9.066 -6.813 1.00 94.56 114 GLU A CA 1
ATOM 896 C C . GLU A 1 114 ? 7.230 9.741 -5.431 1.00 94.56 114 GLU A C 1
ATOM 898 O O . GLU A 1 114 ? 6.600 10.787 -5.277 1.00 94.56 114 GLU A O 1
ATOM 903 N N . ASP A 1 115 ? 7.885 9.162 -4.418 1.00 93.31 115 ASP A N 1
ATOM 904 C CA . ASP A 1 115 ? 7.901 9.745 -3.080 1.00 93.31 115 ASP A CA 1
ATOM 905 C C . ASP A 1 115 ? 8.714 11.049 -3.013 1.00 93.31 115 ASP A C 1
ATOM 907 O O . ASP A 1 115 ? 9.831 11.120 -3.536 1.00 93.31 115 ASP A O 1
ATOM 911 N N . PRO A 1 116 ? 8.198 12.086 -2.323 1.00 94.31 116 PRO A N 1
ATOM 912 C CA . PRO A 1 116 ? 8.860 13.389 -2.234 1.00 94.31 116 PRO A CA 1
ATOM 913 C C . PRO A 1 116 ? 10.194 13.337 -1.476 1.00 94.31 116 PRO A C 1
ATOM 915 O O . PRO A 1 116 ? 10.998 14.256 -1.586 1.00 94.31 116 PRO A O 1
ATOM 918 N N . PHE A 1 117 ? 10.449 12.256 -0.736 1.00 94.00 11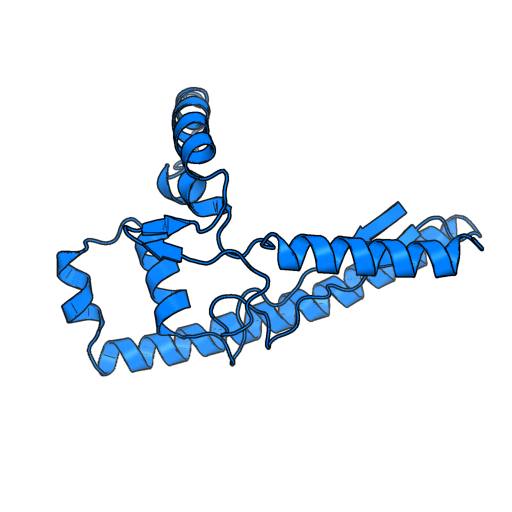7 PHE A N 1
ATOM 919 C CA . PHE A 1 117 ? 11.665 12.047 0.046 1.00 94.00 117 PHE A CA 1
ATOM 920 C C . PHE A 1 117 ? 12.667 11.111 -0.635 1.00 94.00 117 PHE A C 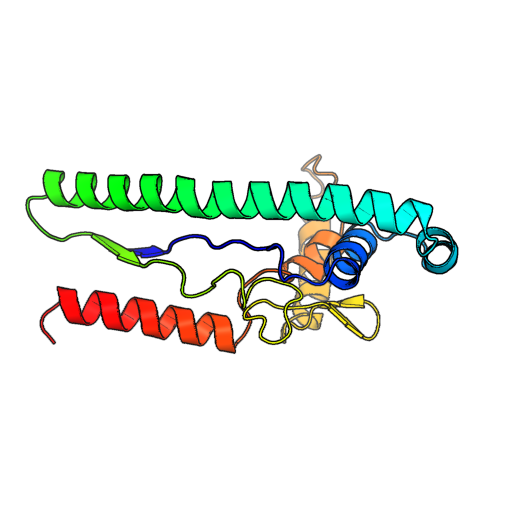1
ATOM 922 O O . PHE A 1 117 ? 13.599 10.650 0.024 1.00 94.00 117 PHE A O 1
ATOM 929 N N . TYR A 1 118 ? 12.515 10.831 -1.935 1.00 93.69 118 TYR A N 1
ATOM 930 C CA . TYR A 1 118 ? 13.402 9.908 -2.643 1.00 93.69 118 TYR A CA 1
ATOM 931 C C . TYR A 1 118 ? 14.883 10.280 -2.486 1.00 93.69 118 TYR A C 1
ATOM 933 O O . TYR A 1 118 ? 15.680 9.422 -2.124 1.00 93.69 118 TYR A O 1
ATOM 941 N N . ASP A 1 119 ? 15.271 11.541 -2.718 1.00 93.31 119 ASP A N 1
ATOM 942 C CA . ASP A 1 119 ? 16.690 11.939 -2.672 1.00 93.31 119 ASP A CA 1
ATOM 943 C C . ASP A 1 119 ? 17.282 11.779 -1.268 1.00 93.31 119 ASP A C 1
ATOM 945 O O . ASP A 1 119 ? 18.352 11.189 -1.108 1.00 93.31 119 ASP A O 1
ATOM 949 N N . THR A 1 120 ? 16.535 12.194 -0.242 1.00 94.12 120 THR A N 1
ATOM 950 C CA . THR A 1 120 ? 16.895 11.957 1.160 1.00 94.12 120 THR A CA 1
ATOM 951 C C . THR A 1 120 ? 17.012 10.463 1.456 1.00 94.12 120 THR A C 1
ATOM 953 O O . THR A 1 120 ? 17.953 10.030 2.118 1.00 94.12 120 THR A O 1
ATOM 956 N N . ARG A 1 121 ? 16.086 9.645 0.941 1.00 92.69 121 ARG A N 1
ATOM 957 C CA . ARG A 1 121 ? 16.104 8.190 1.113 1.00 92.69 121 ARG A CA 1
ATOM 958 C C . ARG A 1 121 ? 17.346 7.576 0.486 1.00 92.69 121 ARG A C 1
ATOM 960 O O . ARG A 1 121 ? 17.972 6.757 1.144 1.00 92.69 121 ARG A O 1
ATOM 967 N N . VAL A 1 122 ? 17.733 7.966 -0.731 1.00 91.06 122 VAL A N 1
ATOM 968 C CA . VAL A 1 122 ? 18.964 7.467 -1.371 1.00 91.06 122 VAL A CA 1
ATOM 969 C C . VAL A 1 122 ? 20.181 7.733 -0.483 1.00 91.06 122 VAL A C 1
ATOM 971 O O . VAL A 1 122 ? 20.950 6.809 -0.213 1.00 91.06 122 VAL A O 1
ATOM 974 N N . GLU A 1 123 ? 20.318 8.961 0.018 1.00 91.12 123 GLU A N 1
ATOM 975 C CA . GLU A 1 123 ? 21.442 9.355 0.871 1.00 91.12 123 GLU A CA 1
ATOM 976 C C . GLU A 1 123 ? 21.478 8.561 2.187 1.00 91.12 123 GLU A C 1
ATOM 978 O O . GLU A 1 123 ? 22.519 8.022 2.579 1.00 91.12 123 GLU A O 1
ATOM 983 N N . VAL A 1 124 ? 20.332 8.456 2.865 1.00 91.38 124 VAL A N 1
ATOM 984 C CA . VAL A 1 124 ? 20.218 7.740 4.142 1.00 91.38 124 VAL A CA 1
ATOM 985 C C . VAL A 1 124 ? 20.444 6.244 3.945 1.00 91.38 124 VAL A C 1
ATOM 987 O O . VAL A 1 124 ? 21.194 5.638 4.703 1.00 91.38 124 VAL A O 1
ATOM 990 N N . CYS A 1 125 ? 19.865 5.648 2.904 1.00 88.94 125 CYS A N 1
ATOM 991 C CA . CYS A 1 125 ? 20.001 4.227 2.606 1.00 88.94 125 CYS A CA 1
ATOM 992 C C . CYS A 1 125 ? 21.459 3.803 2.435 1.00 88.94 125 CYS A C 1
ATOM 994 O O . CYS A 1 125 ? 21.867 2.779 2.981 1.00 88.94 125 CYS A O 1
ATOM 996 N N . GLU A 1 126 ? 22.260 4.582 1.707 1.00 85.12 126 GLU A N 1
ATOM 997 C CA . GLU A 1 126 ? 23.681 4.283 1.542 1.00 85.12 126 GLU A CA 1
ATOM 998 C C . GLU A 1 126 ? 24.427 4.330 2.883 1.00 85.12 126 GLU A C 1
ATOM 1000 O O . GLU A 1 126 ? 25.175 3.403 3.203 1.00 85.12 126 GLU A O 1
ATOM 1005 N N . LYS A 1 127 ? 24.194 5.377 3.684 1.00 87.81 127 LYS A N 1
ATOM 1006 C CA . LYS A 1 127 ? 24.819 5.546 5.004 1.00 87.81 127 LYS A CA 1
ATOM 1007 C C . LYS A 1 127 ? 24.432 4.416 5.961 1.00 87.81 127 LYS A C 1
ATOM 1009 O O . LYS A 1 127 ? 25.314 3.807 6.561 1.00 87.81 127 LYS A O 1
ATOM 1014 N N . THR A 1 128 ? 23.142 4.094 6.054 1.00 87.19 128 THR A N 1
ATOM 1015 C CA . THR A 1 128 ? 22.617 3.052 6.946 1.00 87.19 128 THR A CA 1
ATOM 1016 C C . THR A 1 128 ? 23.091 1.660 6.543 1.00 87.19 128 THR A C 1
ATOM 1018 O O . THR A 1 128 ? 23.516 0.888 7.394 1.00 87.19 128 THR A O 1
ATOM 1021 N N . ILE A 1 129 ? 23.083 1.314 5.253 1.00 84.31 129 ILE A N 1
ATOM 1022 C CA . ILE A 1 129 ? 23.574 -0.004 4.819 1.00 84.31 129 ILE A CA 1
ATOM 1023 C C . ILE A 1 129 ? 25.075 -0.129 5.103 1.00 84.31 129 ILE A C 1
ATOM 1025 O O . ILE A 1 129 ? 25.521 -1.159 5.603 1.00 84.31 129 ILE A O 1
ATOM 1029 N N . LYS A 1 130 ? 25.857 0.932 4.858 1.00 83.25 130 LYS A N 1
ATOM 1030 C CA . LYS A 1 130 ? 27.289 0.953 5.185 1.00 83.25 130 LYS A CA 1
ATOM 1031 C C . LYS A 1 130 ? 27.576 0.901 6.682 1.00 83.25 130 LYS A C 1
ATOM 1033 O O . LYS A 1 130 ? 28.687 0.511 7.019 1.00 83.25 130 LYS A O 1
ATOM 1038 N N . SER A 1 131 ? 26.657 1.304 7.562 1.00 85.31 131 SER A N 1
ATOM 1039 C CA . SER A 1 131 ? 26.849 1.189 9.015 1.00 85.31 131 SER A CA 1
ATOM 1040 C C . SER A 1 131 ? 26.528 -0.206 9.555 1.00 85.31 131 SER A C 1
ATOM 1042 O O . SER A 1 131 ? 26.953 -0.535 10.652 1.00 85.31 131 SER A O 1
ATOM 1044 N N . LEU A 1 132 ? 25.822 -1.046 8.792 1.00 82.38 132 LEU A N 1
ATOM 1045 C CA . LEU A 1 132 ? 25.442 -2.410 9.182 1.00 82.38 132 LEU A CA 1
ATOM 1046 C C . LEU A 1 132 ? 26.517 -3.462 8.832 1.00 82.38 132 LEU A C 1
ATOM 1048 O O . LEU A 1 132 ? 26.174 -4.617 8.598 1.00 82.38 132 LEU A O 1
ATOM 1052 N N . LYS A 1 133 ? 27.807 -3.084 8.773 1.00 67.50 133 LYS A N 1
ATOM 1053 C CA . LYS A 1 133 ? 28.906 -3.946 8.270 1.00 67.50 133 LYS A CA 1
ATOM 1054 C C . LYS A 1 133 ? 29.030 -5.295 8.980 1.00 67.50 133 LYS A C 1
ATOM 1056 O O . LYS A 1 133 ? 29.503 -6.242 8.363 1.00 67.50 133 LYS A O 1
ATOM 1061 N N . ASP A 1 134 ? 28.590 -5.369 10.233 1.00 70.38 134 ASP A N 1
ATOM 1062 C CA . ASP A 1 134 ? 28.703 -6.563 11.075 1.00 70.38 134 ASP A CA 1
ATOM 1063 C C . ASP A 1 134 ? 27.486 -7.495 10.967 1.00 70.38 134 ASP A C 1
ATOM 1065 O O . ASP A 1 134 ? 27.438 -8.543 11.609 1.00 70.38 134 ASP A O 1
ATOM 1069 N N . VAL A 1 135 ? 26.487 -7.132 10.156 1.00 70.62 135 VAL A N 1
ATOM 1070 C CA . VAL A 1 135 ? 25.301 -7.955 9.920 1.00 70.62 135 VAL A CA 1
ATOM 1071 C C . VAL A 1 135 ? 25.407 -8.583 8.532 1.00 70.62 135 VAL A C 1
ATOM 1073 O O . VAL A 1 135 ? 25.462 -7.869 7.532 1.00 70.62 135 VAL A O 1
ATOM 1076 N N . ASP A 1 136 ? 25.382 -9.918 8.451 1.00 68.31 136 ASP A N 1
ATOM 1077 C CA . ASP A 1 136 ? 25.323 -10.670 7.183 1.00 68.31 136 ASP A CA 1
ATOM 1078 C C . ASP A 1 136 ? 23.932 -10.552 6.527 1.00 68.31 136 ASP A C 1
ATOM 1080 O O . ASP A 1 136 ? 23.187 -11.514 6.336 1.00 68.31 136 ASP A O 1
ATOM 1084 N N . LEU A 1 137 ? 23.530 -9.322 6.216 1.00 65.06 137 LEU A N 1
ATOM 1085 C CA . LEU A 1 137 ? 22.338 -9.020 5.446 1.00 65.06 137 LEU A CA 1
ATOM 1086 C C . LEU A 1 137 ? 22.771 -8.602 4.047 1.00 65.06 137 LEU A C 1
ATOM 1088 O O . LEU A 1 137 ? 23.286 -7.506 3.828 1.00 65.06 137 LEU A O 1
ATOM 1092 N N . LYS A 1 138 ? 22.482 -9.452 3.057 1.00 68.94 138 LYS A N 1
ATOM 1093 C CA . LYS A 1 138 ? 22.602 -9.123 1.626 1.00 68.94 138 LYS A CA 1
ATOM 1094 C C . LYS A 1 138 ? 21.496 -8.150 1.199 1.00 68.94 138 LYS A C 1
ATOM 1096 O O . LYS A 1 138 ? 20.650 -8.471 0.362 1.00 68.94 138 LYS A O 1
ATOM 1101 N N . PHE A 1 139 ? 21.476 -6.961 1.794 1.00 71.12 139 PHE A N 1
ATOM 1102 C CA . PHE A 1 139 ? 20.478 -5.937 1.520 1.00 71.12 139 PHE A CA 1
ATOM 1103 C C . PHE A 1 139 ? 20.916 -5.068 0.339 1.00 71.12 139 PHE A C 1
ATOM 1105 O O . PHE A 1 139 ? 21.957 -4.413 0.356 1.00 71.12 139 PHE A O 1
ATOM 1112 N N . ARG A 1 140 ? 20.126 -5.073 -0.737 1.00 77.19 140 ARG A N 1
ATOM 1113 C CA . ARG A 1 140 ? 20.432 -4.287 -1.938 1.00 77.19 140 ARG A CA 1
ATOM 1114 C C . ARG A 1 140 ? 20.034 -2.832 -1.703 1.00 77.19 140 ARG A C 1
ATOM 1116 O O . ARG A 1 140 ? 18.861 -2.574 -1.446 1.00 77.19 140 ARG A O 1
ATOM 1123 N N . SER A 1 141 ? 20.958 -1.888 -1.923 1.00 83.69 141 SER A N 1
ATOM 1124 C CA . SER A 1 141 ? 20.688 -0.435 -1.834 1.00 83.69 141 SER A CA 1
ATOM 1125 C C . SER A 1 141 ? 19.401 -0.040 -2.557 1.00 83.69 141 SER A C 1
ATOM 1127 O O . SER A 1 141 ? 18.588 0.713 -2.041 1.00 83.69 141 SER A O 1
ATOM 1129 N N . ARG A 1 142 ? 19.152 -0.668 -3.710 1.00 88.12 142 ARG A N 1
ATOM 1130 C CA . ARG A 1 142 ? 17.997 -0.385 -4.555 1.00 88.12 142 ARG A CA 1
ATOM 1131 C C . ARG A 1 142 ? 16.650 -0.656 -3.911 1.00 88.12 142 ARG A C 1
ATOM 1133 O O . ARG A 1 142 ? 15.708 0.085 -4.160 1.00 88.12 142 ARG A O 1
ATOM 1140 N N . PHE A 1 143 ? 16.558 -1.717 -3.114 1.00 87.75 143 PHE A N 1
ATOM 1141 C CA . PHE A 1 143 ? 15.334 -2.016 -2.376 1.00 87.75 143 PHE A CA 1
ATOM 1142 C C . PHE A 1 143 ? 15.057 -0.930 -1.340 1.00 87.75 143 PHE A C 1
ATOM 1144 O O . PHE A 1 143 ? 13.907 -0.555 -1.152 1.00 87.75 143 PHE A O 1
ATOM 1151 N N . CYS A 1 144 ? 16.111 -0.387 -0.729 1.00 88.12 144 CYS A N 1
ATOM 1152 C CA . CYS A 1 144 ? 16.010 0.751 0.171 1.00 88.12 144 CYS A CA 1
ATOM 1153 C C . CYS A 1 144 ? 15.573 2.021 -0.570 1.00 88.12 144 CYS A C 1
ATOM 1155 O O . CYS A 1 144 ? 14.598 2.649 -0.185 1.00 88.12 144 CYS A O 1
ATOM 1157 N N . GLU A 1 145 ? 16.243 2.365 -1.674 1.00 90.75 145 GLU A N 1
ATOM 1158 C CA . GLU A 1 145 ? 15.962 3.563 -2.485 1.00 90.75 145 GLU A CA 1
ATOM 1159 C C . GLU A 1 145 ? 14.517 3.601 -3.011 1.00 90.75 145 GLU A C 1
ATOM 1161 O O . GLU A 1 145 ? 13.933 4.668 -3.169 1.00 90.75 145 GLU A O 1
ATOM 1166 N N . LEU A 1 146 ? 13.939 2.433 -3.300 1.00 92.69 146 LEU A N 1
ATOM 1167 C CA . LEU A 1 146 ? 12.599 2.287 -3.866 1.00 92.69 146 LEU A CA 1
ATOM 1168 C C . LEU A 1 146 ? 11.565 1.794 -2.849 1.00 92.69 146 LEU A C 1
ATOM 1170 O O . LEU A 1 146 ? 10.458 1.422 -3.234 1.00 92.69 146 LEU A O 1
ATOM 1174 N N . SER A 1 147 ? 11.899 1.789 -1.557 1.00 90.75 147 SER A N 1
ATOM 1175 C CA . SER A 1 147 ? 11.052 1.181 -0.529 1.00 90.75 147 SER A CA 1
ATOM 1176 C C . SER A 1 147 ? 9.693 1.860 -0.378 1.00 90.75 147 SER A C 1
ATOM 1178 O O . SER A 1 147 ? 8.807 1.278 0.223 1.00 90.75 147 SER A O 1
ATOM 1180 N N . ALA A 1 148 ? 9.524 3.089 -0.873 1.00 94.12 148 ALA A N 1
ATOM 1181 C CA . ALA A 1 148 ? 8.248 3.795 -0.827 1.00 94.12 148 ALA A CA 1
ATOM 1182 C C . ALA A 1 148 ? 7.230 3.272 -1.855 1.00 94.12 148 ALA A C 1
ATOM 1184 O O . ALA A 1 148 ? 6.035 3.505 -1.698 1.00 94.12 148 ALA A O 1
ATOM 1185 N N . ILE A 1 149 ? 7.668 2.544 -2.886 1.00 95.19 149 ILE A N 1
ATOM 1186 C CA . ILE A 1 149 ? 6.770 1.985 -3.901 1.00 95.19 149 ILE A CA 1
ATOM 1187 C C . ILE A 1 149 ? 5.745 1.063 -3.248 1.00 95.19 149 ILE A C 1
ATOM 1189 O O . ILE A 1 149 ? 6.093 0.166 -2.482 1.00 95.19 149 ILE A O 1
ATOM 1193 N N . GLY A 1 150 ? 4.472 1.260 -3.587 1.00 94.81 150 GLY A N 1
ATOM 1194 C CA . GLY A 1 150 ? 3.385 0.470 -3.012 1.00 94.81 150 GLY A CA 1
ATOM 1195 C C . GLY A 1 150 ? 2.992 0.878 -1.587 1.00 94.81 150 GLY A C 1
ATOM 1196 O O . GLY A 1 150 ? 2.054 0.294 -1.049 1.00 94.81 150 GLY A O 1
ATOM 1197 N N . HIS A 1 151 ? 3.642 1.884 -0.989 1.00 95.88 151 HIS A N 1
ATOM 1198 C CA . HIS A 1 151 ? 3.142 2.563 0.209 1.00 95.88 151 HIS A CA 1
ATOM 1199 C C . HIS A 1 151 ? 2.168 3.686 -0.165 1.00 95.88 151 HIS A C 1
ATOM 1201 O O . HIS A 1 151 ? 2.231 4.178 -1.294 1.00 95.88 151 HIS A O 1
ATOM 1207 N N . PRO A 1 152 ? 1.284 4.114 0.759 1.00 97.62 152 PRO A N 1
ATOM 1208 C CA . PRO A 1 152 ? 0.375 5.226 0.514 1.00 97.62 152 PRO A CA 1
ATOM 1209 C C . PRO A 1 152 ? 1.111 6.482 0.043 1.00 97.62 152 PRO A C 1
ATOM 1211 O O . PRO A 1 152 ? 2.084 6.901 0.669 1.00 97.62 152 PRO A O 1
ATOM 1214 N N . ASN A 1 153 ? 0.633 7.074 -1.051 1.00 97.88 153 ASN A N 1
ATOM 1215 C CA 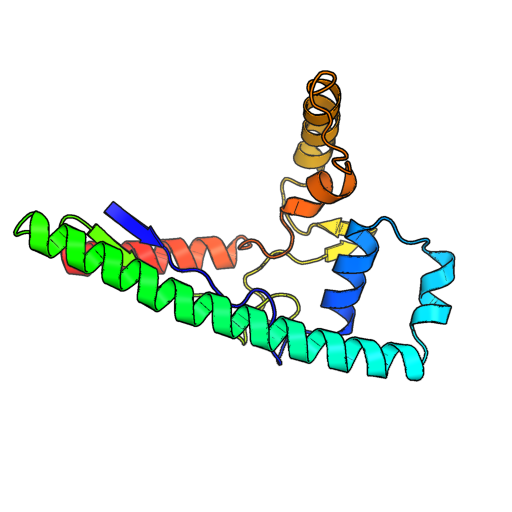. ASN A 1 153 ? 1.060 8.400 -1.487 1.00 97.88 153 ASN A CA 1
ATOM 1216 C C . ASN A 1 153 ? 0.401 9.491 -0.624 1.00 97.88 153 ASN A C 1
ATOM 1218 O O . ASN A 1 153 ? -0.284 9.185 0.349 1.00 97.88 153 ASN A O 1
ATOM 1222 N N . ILE A 1 154 ? 0.596 10.769 -0.964 1.00 97.31 154 ILE A N 1
ATOM 1223 C CA . ILE A 1 154 ? 0.020 11.889 -0.197 1.00 97.31 154 ILE A CA 1
ATOM 1224 C C . ILE A 1 154 ? -1.510 11.769 -0.095 1.00 97.31 154 ILE A C 1
ATOM 1226 O O . ILE A 1 154 ? -2.059 11.890 0.997 1.00 97.31 154 ILE A O 1
ATOM 1230 N N . GLU A 1 155 ? -2.196 11.470 -1.199 1.00 98.12 155 GLU A N 1
ATOM 1231 C CA . GLU A 1 155 ? -3.654 11.298 -1.203 1.00 98.12 155 GLU A CA 1
ATOM 1232 C C . GLU A 1 155 ? -4.083 10.024 -0.463 1.00 98.12 155 GLU A C 1
ATOM 1234 O O . GLU A 1 155 ? -5.079 10.025 0.257 1.00 98.12 155 GLU A O 1
ATOM 1239 N N . GLY A 1 156 ? -3.302 8.946 -0.557 1.00 98.06 156 GLY A N 1
ATOM 1240 C CA . GLY A 1 156 ? -3.524 7.728 0.219 1.00 98.06 156 GLY A CA 1
ATOM 1241 C C . GLY A 1 156 ? -3.370 7.954 1.721 1.00 98.06 156 GLY A C 1
ATOM 1242 O O . GLY A 1 156 ? -4.170 7.452 2.507 1.00 98.06 156 GLY A O 1
ATOM 1243 N N . ALA A 1 157 ? -2.376 8.744 2.127 1.00 97.88 157 ALA A N 1
ATOM 1244 C CA . ALA A 1 157 ? -2.158 9.128 3.515 1.00 97.88 157 ALA A CA 1
ATOM 1245 C C . ALA A 1 157 ? -3.303 10.005 4.043 1.00 97.88 157 ALA A C 1
ATOM 1247 O O . ALA A 1 157 ? -3.781 9.761 5.151 1.00 97.88 157 ALA A O 1
ATOM 1248 N N . LYS A 1 158 ? -3.798 10.961 3.242 1.00 98.44 158 LYS A N 1
ATOM 1249 C CA . LYS A 1 158 ? -4.997 11.753 3.571 1.00 98.44 158 LYS A CA 1
ATOM 1250 C C . LYS A 1 158 ? -6.228 10.866 3.747 1.00 98.44 158 LYS A C 1
ATOM 1252 O O . LYS A 1 158 ? -6.878 10.945 4.782 1.00 98.44 158 LYS A O 1
ATOM 1257 N N . ALA A 1 159 ? -6.484 9.955 2.807 1.00 98.31 159 ALA A N 1
ATOM 1258 C CA . ALA A 1 159 ? -7.607 9.023 2.899 1.00 98.31 159 ALA A CA 1
ATOM 1259 C C . ALA A 1 159 ? -7.533 8.152 4.167 1.00 98.31 159 ALA A C 1
ATOM 1261 O O . ALA A 1 159 ? -8.547 7.877 4.807 1.00 98.31 159 ALA A O 1
ATOM 1262 N N . TYR A 1 160 ? -6.327 7.732 4.565 1.00 98.00 160 TYR A N 1
ATOM 1263 C CA . TYR A 1 160 ? -6.123 7.029 5.831 1.00 98.00 160 TYR A CA 1
ATOM 1264 C C . TYR A 1 160 ? -6.400 7.920 7.044 1.00 98.00 160 TYR A C 1
ATOM 1266 O O . TYR A 1 160 ? -7.070 7.474 7.974 1.00 98.00 160 TYR A O 1
ATOM 1274 N N . ALA A 1 161 ? -5.913 9.162 7.046 1.00 97.88 161 ALA A N 1
ATOM 1275 C CA . ALA A 1 161 ? -6.162 10.112 8.126 1.00 97.88 161 ALA A CA 1
ATOM 1276 C C . ALA A 1 161 ? -7.664 10.396 8.302 1.00 97.88 161 ALA A C 1
ATOM 1278 O O . ALA A 1 161 ? -8.155 10.410 9.432 1.00 97.88 161 ALA A O 1
ATOM 1279 N N . GLU A 1 162 ? -8.403 10.536 7.200 1.00 97.81 162 GLU A N 1
ATOM 1280 C CA . GLU A 1 162 ? -9.861 10.684 7.196 1.00 97.81 162 GLU A CA 1
ATOM 1281 C C . GLU A 1 162 ? -10.550 9.444 7.776 1.00 97.81 162 GLU A C 1
ATOM 1283 O O . GLU A 1 162 ? -11.342 9.567 8.709 1.00 97.81 162 GLU A O 1
ATOM 1288 N N . ALA A 1 163 ? -10.202 8.242 7.300 1.00 97.31 163 ALA A N 1
ATOM 1289 C CA . ALA A 1 163 ? -10.790 6.992 7.786 1.00 97.31 163 ALA A CA 1
ATOM 1290 C C . ALA A 1 163 ? -10.527 6.761 9.287 1.00 97.31 163 ALA A C 1
ATOM 1292 O O . ALA A 1 163 ? -11.412 6.313 10.020 1.00 97.31 163 ALA A O 1
ATOM 1293 N N . ILE A 1 164 ? -9.319 7.087 9.760 1.00 96.44 164 ILE A N 1
ATOM 1294 C CA . ILE A 1 164 ? -8.956 7.001 11.180 1.00 96.44 164 ILE A CA 1
ATOM 1295 C C . ILE A 1 164 ? -9.776 8.006 11.992 1.00 96.44 164 ILE A C 1
ATOM 1297 O O . ILE A 1 164 ? -10.376 7.624 12.996 1.00 96.44 164 ILE A O 1
ATOM 1301 N N . THR A 1 165 ? -9.831 9.263 11.549 1.00 95.44 165 THR A N 1
ATOM 1302 C CA . THR A 1 165 ? -10.566 10.332 12.239 1.00 95.44 165 THR A CA 1
ATOM 1303 C C . THR A 1 165 ? -12.048 9.997 12.355 1.00 95.44 165 THR A C 1
ATOM 1305 O O . THR A 1 165 ? -12.576 10.002 13.463 1.00 95.44 165 THR A O 1
ATOM 1308 N N . GLN A 1 166 ? -12.692 9.598 11.253 1.00 94.25 166 GLN A N 1
ATOM 1309 C CA . GLN A 1 166 ? -14.105 9.205 11.244 1.00 94.25 166 GLN A CA 1
ATOM 1310 C C . GLN A 1 166 ? -14.383 8.061 12.224 1.00 94.25 166 GLN A C 1
ATOM 1312 O O . GLN A 1 166 ? -15.357 8.094 12.976 1.00 94.25 166 GLN A O 1
ATOM 1317 N N . LYS A 1 167 ? -13.511 7.042 12.252 1.00 93.69 167 LYS A N 1
ATOM 1318 C CA . LYS A 1 167 ? -13.701 5.889 13.136 1.00 93.69 167 LYS A CA 1
ATOM 1319 C C . LYS A 1 167 ? -13.527 6.251 14.609 1.00 93.69 167 LYS A C 1
ATOM 1321 O O . LYS A 1 167 ? -14.237 5.706 15.453 1.00 93.69 167 LYS A O 1
ATOM 1326 N N . LEU A 1 168 ? -12.582 7.140 14.912 1.00 91.31 168 LEU A N 1
ATOM 1327 C CA . LEU A 1 168 ? -12.343 7.621 16.268 1.00 91.31 168 LEU A CA 1
ATOM 1328 C C . LEU A 1 168 ? -13.455 8.560 16.743 1.00 91.31 168 LEU A C 1
ATOM 1330 O O . LEU A 1 168 ? -13.908 8.384 17.864 1.00 91.31 168 LEU A O 1
ATOM 1334 N N . GLN A 1 169 ? -13.946 9.478 15.908 1.00 89.75 169 GLN A N 1
ATOM 1335 C CA . GLN A 1 169 ? -15.072 10.362 16.247 1.00 89.75 169 GLN A CA 1
ATOM 1336 C C . GLN A 1 169 ? -16.328 9.564 16.599 1.00 89.75 169 GLN A C 1
ATOM 1338 O O . GLN A 1 169 ? -16.874 9.736 17.681 1.00 89.75 169 GLN A O 1
ATOM 1343 N N . ALA A 1 170 ? -16.694 8.586 15.764 1.00 83.19 170 ALA A N 1
ATOM 1344 C CA . ALA A 1 170 ? -17.826 7.692 16.025 1.00 83.19 170 ALA A CA 1
ATOM 1345 C C . ALA A 1 170 ? -17.675 6.824 17.292 1.00 83.19 170 ALA A C 1
ATOM 1347 O O . ALA A 1 170 ? -18.608 6.129 17.676 1.00 83.19 170 ALA A O 1
ATOM 1348 N N . THR A 1 171 ? -16.482 6.793 17.888 1.00 78.56 171 THR A N 1
ATOM 1349 C CA . THR A 1 171 ? -16.161 6.016 19.092 1.00 78.56 171 THR A CA 1
ATOM 1350 C C . THR A 1 171 ? -15.991 6.899 20.332 1.00 78.56 171 THR A C 1
ATOM 1352 O O . THR A 1 171 ? -16.127 6.412 21.449 1.00 78.56 171 THR A O 1
ATOM 1355 N N . LEU A 1 172 ? -15.621 8.168 20.155 1.00 75.00 172 LEU A N 1
ATOM 1356 C CA . LEU A 1 172 ? -15.215 9.062 21.240 1.00 75.00 172 LEU A CA 1
ATOM 1357 C C . LEU A 1 172 ? -16.262 10.137 21.573 1.00 75.00 172 LEU A C 1
ATOM 1359 O O . LEU A 1 172 ? -15.952 10.985 22.401 1.00 75.00 172 LEU A O 1
ATOM 1363 N N . ASP A 1 173 ? -17.458 10.088 20.972 1.00 59.06 173 ASP A N 1
ATOM 1364 C CA . ASP A 1 173 ? -18.564 11.038 21.193 1.00 59.06 173 ASP A CA 1
ATOM 1365 C C . ASP A 1 173 ? -18.104 12.513 21.205 1.00 59.06 173 ASP A C 1
ATOM 1367 O O . ASP A 1 173 ? -18.361 13.258 22.152 1.00 59.06 173 ASP A O 1
ATOM 1371 N N . PHE A 1 174 ? -17.399 12.926 20.144 1.00 50.22 174 PHE A N 1
ATOM 1372 C CA . PHE A 1 174 ? -17.166 14.339 19.813 1.00 50.22 174 PHE A CA 1
ATOM 1373 C C . PHE A 1 174 ? -18.077 14.777 18.670 1.00 50.22 174 PHE A C 1
ATOM 1375 O O . PHE A 1 174 ? -18.175 14.008 17.684 1.00 50.22 174 PHE A O 1
#